Protein AF-A0A1M6KP88-F1 (afdb_monomer_lite)

Secondary structure (DSSP, 8-state):
---PPPEEEEEEEEE-TT--EEEEEEEEB-TT---HHHHHHHHHHHSBTTTEE-TGGGTPPPPGGGTT------EEEEEEEEESS---SSBHHHHHHH--SS---

Organism: NCBI:txid1168035

Foldseek 3Di:
DPPPFFWKKWKKWFQDPVRDIDIDIDTAGAPVSDDQVRLLVLQLVLADVSWKFQQVQLVHDDDPVCPPPPDSGIMTTDGMDGDHDDDDPHHSVNSSVRTHPDGDD

Structure (mmCIF, N/CA/C/O backbone):
data_AF-A0A1M6KP88-F1
#
_entry.id   AF-A0A1M6KP88-F1
#
loop_
_atom_site.group_PDB
_atom_site.id
_atom_site.type_symbol
_atom_site.label_atom_id
_atom_site.label_alt_id
_atom_site.label_comp_id
_atom_site.label_asym_id
_atom_site.label_entity_id
_atom_site.label_seq_id
_atom_site.pdbx_PDB_ins_code
_atom_site.Cartn_x
_atom_site.Cartn_y
_atom_site.Cartn_z
_atom_site.occupancy
_atom_site.B_iso_or_equiv
_atom_site.auth_seq_id
_atom_site.auth_comp_id
_atom_site.auth_asym_id
_atom_site.auth_atom_id
_atom_site.pdbx_PDB_model_num
ATOM 1 N N . MET A 1 1 ? -9.257 0.335 29.470 1.00 42.28 1 MET A N 1
ATOM 2 C CA . MET A 1 1 ? -8.778 1.155 28.342 1.00 42.28 1 MET A CA 1
ATOM 3 C C . MET A 1 1 ? -8.851 0.282 27.109 1.00 42.28 1 MET A C 1
ATOM 5 O O . MET A 1 1 ? -8.061 -0.646 27.001 1.00 42.28 1 MET A O 1
ATOM 9 N N . GLU A 1 2 ? -9.844 0.504 26.251 1.00 44.09 2 GLU A N 1
ATOM 10 C CA . GLU A 1 2 ? -9.828 -0.063 24.900 1.00 44.09 2 GLU A CA 1
ATOM 11 C C . GLU A 1 2 ? -8.581 0.478 24.197 1.00 44.09 2 GLU A C 1
ATOM 13 O O . GLU A 1 2 ? -8.388 1.693 24.121 1.00 44.09 2 GLU A O 1
ATOM 18 N N . LYS A 1 3 ? -7.689 -0.409 23.748 1.00 48.31 3 LYS A N 1
ATOM 19 C CA . LYS A 1 3 ? -6.689 -0.029 22.750 1.00 48.31 3 LYS A CA 1
ATOM 20 C C . LYS A 1 3 ? -7.493 0.359 21.512 1.00 48.31 3 LYS A C 1
ATOM 22 O O . LYS A 1 3 ? -8.001 -0.530 20.840 1.00 48.31 3 LYS A O 1
ATOM 27 N N . MET A 1 4 ? -7.641 1.656 21.245 1.00 55.41 4 MET A N 1
ATOM 28 C CA . MET A 1 4 ? -8.075 2.114 19.926 1.00 55.41 4 MET A CA 1
ATOM 29 C C . MET A 1 4 ? -7.136 1.454 18.913 1.00 55.41 4 MET A C 1
ATOM 31 O O . MET A 1 4 ? -5.914 1.560 19.073 1.00 55.41 4 MET A O 1
ATOM 35 N N . ALA A 1 5 ? -7.673 0.693 17.956 1.00 67.25 5 ALA A N 1
ATOM 36 C CA . ALA A 1 5 ? -6.832 0.126 16.914 1.00 67.25 5 ALA A CA 1
ATOM 37 C C . ALA A 1 5 ? -6.169 1.298 16.183 1.00 67.25 5 ALA A C 1
ATOM 39 O O . ALA A 1 5 ? -6.826 2.285 15.853 1.00 67.25 5 ALA A O 1
ATOM 40 N N . GLY A 1 6 ? -4.848 1.234 16.020 1.00 88.75 6 GLY A N 1
ATOM 41 C CA . GLY A 1 6 ? -4.117 2.287 15.327 1.00 88.75 6 GLY A CA 1
ATOM 42 C C . GLY A 1 6 ? -4.558 2.390 13.869 1.00 88.75 6 GLY A C 1
ATOM 43 O O . GLY A 1 6 ? -5.144 1.457 13.308 1.00 88.75 6 GLY A O 1
ATOM 44 N N . ASN A 1 7 ? -4.205 3.507 13.242 1.00 95.88 7 ASN A N 1
ATOM 45 C CA . ASN A 1 7 ? -4.202 3.590 11.787 1.00 95.88 7 ASN A CA 1
ATOM 46 C C . ASN A 1 7 ? -3.198 2.580 11.228 1.00 95.88 7 ASN A C 1
ATOM 48 O O . ASN A 1 7 ? -2.330 2.087 11.951 1.00 95.88 7 ASN A O 1
ATOM 52 N N . ILE A 1 8 ? -3.315 2.255 9.948 1.00 97.00 8 ILE A N 1
ATOM 53 C CA . ILE A 1 8 ? -2.462 1.251 9.319 1.00 97.00 8 ILE A CA 1
ATOM 54 C C . ILE A 1 8 ? -1.481 1.943 8.394 1.00 97.00 8 ILE A C 1
ATOM 56 O O . ILE A 1 8 ? -1.884 2.660 7.484 1.00 97.00 8 ILE A O 1
ATOM 60 N N . ARG A 1 9 ? -0.195 1.687 8.605 1.00 97.88 9 ARG A N 1
ATOM 61 C CA . ARG A 1 9 ? 0.852 2.045 7.657 1.00 97.88 9 ARG A CA 1
ATOM 62 C C . ARG A 1 9 ? 1.060 0.899 6.685 1.00 97.88 9 ARG A C 1
ATOM 64 O O . ARG A 1 9 ? 1.290 -0.228 7.114 1.00 97.88 9 ARG A O 1
ATOM 71 N N . PHE A 1 10 ? 0.993 1.196 5.395 1.00 98.31 10 PHE A N 1
ATOM 72 C CA . PHE A 1 10 ? 1.317 0.289 4.303 1.00 98.31 10 PHE A CA 1
ATOM 73 C C . PHE A 1 10 ? 2.712 0.600 3.777 1.00 98.31 10 PHE A C 1
ATOM 75 O O . PHE A 1 10 ? 2.948 1.702 3.288 1.00 98.31 10 PHE A O 1
ATOM 82 N N . HIS A 1 11 ? 3.621 -0.364 3.881 1.00 98.44 11 HIS A N 1
ATOM 83 C CA . HIS A 1 11 ? 4.993 -0.268 3.395 1.00 98.44 11 HIS A CA 1
ATOM 84 C C . HIS A 1 11 ? 5.106 -0.903 2.015 1.00 98.44 11 HIS A C 1
ATOM 86 O O . HIS A 1 11 ? 4.566 -1.986 1.760 1.00 98.44 11 HIS A O 1
ATOM 92 N N . TYR A 1 12 ? 5.836 -0.235 1.133 1.00 98.19 12 TYR A N 1
ATOM 93 C CA . TYR A 1 12 ? 6.095 -0.701 -0.219 1.00 98.19 12 TYR A CA 1
ATOM 94 C C . TYR A 1 12 ? 7.505 -0.342 -0.660 1.00 98.19 12 TYR A C 1
ATOM 96 O O . TYR A 1 12 ? 8.170 0.514 -0.072 1.00 98.19 12 TYR A O 1
ATOM 104 N N . LEU A 1 13 ? 7.959 -0.981 -1.732 1.00 97.19 13 LEU A N 1
ATOM 105 C CA . LEU A 1 13 ? 9.234 -0.650 -2.343 1.00 97.19 13 LEU A CA 1
ATOM 106 C C . LEU A 1 13 ? 9.197 -0.743 -3.867 1.00 97.19 13 LEU A C 1
ATOM 108 O O . LEU A 1 13 ? 8.367 -1.431 -4.451 1.00 97.19 13 LEU A O 1
ATOM 112 N N . TYR A 1 14 ? 10.141 -0.067 -4.505 1.00 95.44 14 TYR A N 1
ATOM 113 C CA . TYR A 1 14 ? 10.477 -0.244 -5.914 1.00 95.44 14 TYR A CA 1
ATOM 114 C C . TYR A 1 14 ? 11.861 -0.888 -6.037 1.00 95.44 14 TYR A C 1
ATOM 116 O O . TYR A 1 14 ? 12.764 -0.542 -5.267 1.00 95.44 14 TYR A O 1
ATOM 124 N N . ARG A 1 15 ? 12.026 -1.804 -7.003 1.00 93.12 15 ARG A N 1
ATOM 125 C CA . ARG A 1 15 ? 13.324 -2.360 -7.410 1.00 93.12 15 ARG A CA 1
ATOM 126 C C . ARG A 1 15 ? 13.685 -1.905 -8.816 1.00 93.12 15 ARG A C 1
ATOM 128 O O . ARG A 1 15 ? 12.915 -2.130 -9.744 1.00 93.12 15 ARG A O 1
ATOM 135 N N . ASP A 1 16 ? 14.878 -1.345 -8.974 1.00 89.88 16 ASP A N 1
ATOM 136 C CA . ASP A 1 16 ? 15.425 -1.057 -10.300 1.00 89.88 16 ASP A CA 1
ATOM 137 C C . ASP A 1 16 ? 16.064 -2.302 -10.952 1.00 89.88 16 ASP A C 1
ATOM 139 O O . ASP A 1 16 ? 16.152 -3.384 -10.361 1.00 89.88 16 ASP A O 1
ATOM 143 N N . SER A 1 17 ? 16.562 -2.154 -12.184 1.00 88.25 17 SER A N 1
ATOM 144 C CA . SER A 1 17 ? 17.245 -3.234 -12.914 1.00 88.25 17 SER A CA 1
ATOM 145 C C . SER A 1 17 ? 18.542 -3.720 -12.251 1.00 88.25 17 SER A C 1
ATOM 147 O O . SER A 1 17 ? 19.035 -4.796 -12.582 1.00 88.25 17 SER A O 1
ATOM 149 N N . GLY A 1 18 ? 19.118 -2.922 -11.348 1.00 91.81 18 GLY A N 1
ATOM 150 C CA . GLY A 1 18 ? 20.285 -3.262 -10.537 1.00 91.81 18 GLY A CA 1
ATOM 151 C C . GLY A 1 18 ? 19.930 -3.900 -9.191 1.00 91.81 18 GLY A C 1
ATOM 152 O O . GLY A 1 18 ? 20.838 -4.170 -8.406 1.00 91.81 18 GLY A O 1
ATOM 153 N N . ASN A 1 19 ? 18.641 -4.160 -8.926 1.00 89.88 19 ASN A N 1
ATOM 154 C CA . ASN A 1 19 ? 18.111 -4.656 -7.654 1.00 89.88 19 ASN A CA 1
ATOM 155 C C . ASN A 1 19 ? 18.317 -3.681 -6.474 1.00 89.88 19 ASN A C 1
ATOM 157 O O . ASN A 1 19 ? 18.301 -4.092 -5.308 1.00 89.88 19 ASN A O 1
ATOM 161 N N . TYR A 1 20 ? 18.506 -2.386 -6.750 1.00 93.69 20 TYR A N 1
ATOM 162 C CA . TYR A 1 20 ? 18.478 -1.358 -5.715 1.00 93.69 20 TYR A CA 1
ATOM 163 C C . TYR A 1 20 ? 17.038 -1.128 -5.256 1.00 93.69 20 TYR A C 1
ATOM 165 O O . TYR A 1 20 ? 16.119 -1.108 -6.074 1.00 93.69 20 TYR A O 1
ATOM 173 N N . LYS A 1 21 ? 16.840 -0.970 -3.942 1.00 95.50 21 LYS A N 1
ATOM 174 C CA . LYS A 1 21 ? 15.515 -0.837 -3.325 1.00 95.50 21 LYS A CA 1
ATOM 175 C C . LYS A 1 21 ? 15.274 0.594 -2.874 1.00 95.50 21 LYS A C 1
ATOM 177 O O . LYS A 1 21 ? 16.054 1.128 -2.085 1.00 95.50 21 LYS A O 1
ATOM 182 N N . THR A 1 22 ? 14.150 1.166 -3.286 1.00 95.94 22 THR A N 1
ATOM 18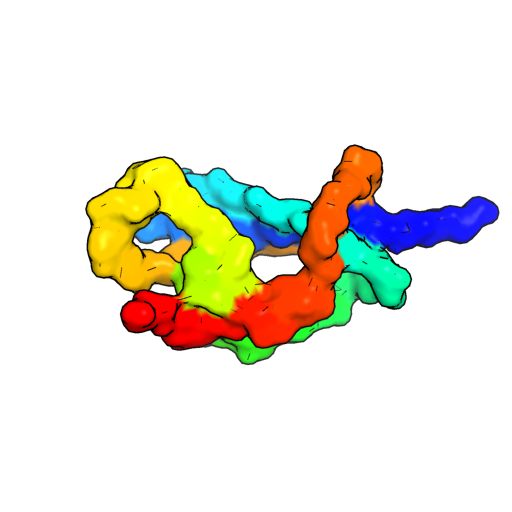3 C CA . THR A 1 22 ? 13.623 2.406 -2.707 1.00 95.94 22 THR A CA 1
ATOM 184 C C . THR A 1 22 ? 12.358 2.098 -1.925 1.00 95.94 22 THR A C 1
ATOM 186 O O . THR A 1 22 ? 11.422 1.547 -2.492 1.00 95.94 22 THR A O 1
ATOM 189 N N . PHE A 1 23 ? 12.336 2.451 -0.641 1.00 97.31 23 PHE A N 1
ATOM 190 C CA . PHE A 1 23 ? 11.214 2.193 0.263 1.00 97.31 23 PHE A CA 1
ATOM 191 C C . PHE A 1 23 ? 10.309 3.417 0.388 1.00 97.31 23 PHE A C 1
ATOM 193 O O . PHE A 1 23 ? 10.780 4.555 0.372 1.00 97.31 23 PHE A O 1
ATOM 200 N N . GLY A 1 24 ? 9.018 3.169 0.559 1.00 97.12 24 GLY A N 1
ATOM 201 C CA . GLY A 1 24 ? 8.003 4.175 0.821 1.00 97.12 24 GLY A CA 1
ATOM 202 C C . GLY A 1 24 ? 6.919 3.621 1.733 1.00 97.12 24 GLY A C 1
ATOM 203 O O . GLY A 1 24 ? 6.845 2.418 1.992 1.00 97.12 24 GLY A O 1
ATOM 204 N N . PHE A 1 25 ? 6.075 4.515 2.231 1.00 97.31 25 PHE A N 1
ATOM 205 C CA . PHE A 1 25 ? 4.911 4.126 3.005 1.00 97.31 25 PHE A CA 1
ATOM 206 C C . PHE A 1 25 ? 3.753 5.092 2.782 1.00 97.31 25 PHE A C 1
ATOM 208 O O . PHE A 1 25 ? 3.952 6.234 2.369 1.00 97.31 25 PHE A O 1
ATOM 215 N N . GLN A 1 26 ? 2.543 4.630 3.081 1.00 97.38 26 GLN A N 1
ATOM 216 C CA . GLN A 1 26 ? 1.357 5.473 3.164 1.00 97.38 26 GLN A CA 1
ATOM 217 C C . GLN A 1 26 ? 0.474 5.021 4.325 1.00 97.38 26 GLN A C 1
ATOM 219 O O . GLN A 1 26 ? 0.301 3.824 4.556 1.00 97.38 26 GLN A O 1
ATOM 224 N N . ASP A 1 27 ? -0.058 5.989 5.067 1.00 97.31 27 ASP A N 1
ATOM 225 C CA . ASP A 1 27 ? -0.915 5.737 6.221 1.00 97.31 27 ASP A CA 1
ATOM 226 C C . ASP A 1 27 ? -2.391 5.774 5.807 1.00 97.31 27 ASP A C 1
ATOM 228 O O . ASP A 1 27 ? -2.809 6.642 5.040 1.00 97.31 27 ASP A O 1
ATOM 232 N N . 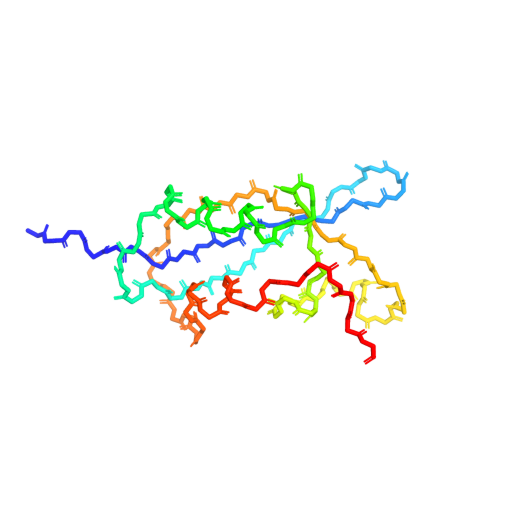PHE A 1 28 ? -3.182 4.854 6.357 1.00 97.12 28 PHE A N 1
ATOM 233 C CA . PHE A 1 28 ? -4.609 4.688 6.095 1.00 97.12 28 PHE A CA 1
ATOM 234 C C . PHE A 1 28 ? -5.404 4.610 7.396 1.00 97.12 28 PHE A C 1
ATOM 236 O O . PHE A 1 28 ? -4.949 4.042 8.393 1.00 97.12 28 PHE A O 1
ATOM 243 N N . ALA A 1 29 ? -6.609 5.180 7.394 1.00 96.69 29 ALA A N 1
ATOM 244 C CA . ALA A 1 29 ? -7.501 5.118 8.543 1.00 96.69 29 ALA A CA 1
ATOM 245 C C . ALA A 1 29 ? -7.994 3.680 8.728 1.00 96.69 29 ALA A C 1
ATOM 247 O O . ALA A 1 29 ? -8.276 2.992 7.750 1.00 96.69 29 ALA A O 1
ATOM 248 N N . ASN A 1 30 ? -8.151 3.238 9.975 1.00 95.56 30 ASN A N 1
ATOM 249 C CA . ASN A 1 30 ? -8.700 1.915 10.289 1.00 95.56 30 ASN A CA 1
ATOM 250 C C . ASN A 1 30 ? -10.039 2.028 11.049 1.00 95.56 30 ASN A C 1
ATOM 252 O O . ASN A 1 30 ? -10.121 1.639 12.216 1.00 95.56 30 ASN A O 1
ATOM 256 N N . PRO A 1 31 ? -11.093 2.602 10.434 1.00 94.81 31 PRO A N 1
ATOM 257 C CA . PRO A 1 31 ? -12.337 2.941 11.132 1.00 94.81 31 PRO A CA 1
ATOM 258 C C . PRO A 1 31 ? -13.079 1.713 11.675 1.00 94.81 31 PRO A C 1
ATOM 260 O O . PRO A 1 31 ? -13.790 1.820 12.673 1.00 94.81 31 PRO A O 1
ATOM 263 N N . ASN A 1 32 ? -12.895 0.546 11.051 1.00 94.25 32 ASN A N 1
ATOM 264 C CA . ASN A 1 32 ? -13.537 -0.701 11.466 1.00 94.25 32 ASN A CA 1
ATOM 265 C C . ASN A 1 32 ? -12.653 -1.570 12.374 1.00 94.25 32 ASN A C 1
ATOM 267 O O . ASN A 1 32 ? -13.021 -2.706 12.661 1.00 94.25 32 ASN A O 1
ATOM 271 N N . ASN A 1 33 ? -11.516 -1.046 12.852 1.00 93.81 33 ASN A N 1
ATOM 272 C CA . ASN A 1 33 ? -10.588 -1.744 13.748 1.00 93.81 33 ASN A CA 1
ATOM 273 C C . ASN A 1 33 ? -10.142 -3.123 13.220 1.00 93.81 33 ASN A C 1
ATOM 275 O O . ASN A 1 33 ? -10.044 -4.082 13.987 1.00 93.81 33 ASN A O 1
ATOM 279 N N . LEU A 1 34 ? -9.865 -3.231 11.916 1.00 95.50 34 LEU A N 1
ATOM 280 C CA . LEU A 1 34 ? -9.365 -4.467 11.317 1.00 95.50 34 LEU A CA 1
ATOM 281 C C . LEU A 1 34 ? -8.013 -4.850 11.926 1.00 95.50 34 LEU A C 1
ATOM 283 O O . LEU A 1 34 ? -7.165 -3.987 12.191 1.00 95.50 34 LEU A O 1
ATOM 287 N N . SER A 1 35 ? -7.791 -6.150 12.119 1.00 96.31 35 SER A N 1
ATOM 288 C CA . SER A 1 35 ? -6.478 -6.663 12.502 1.00 96.31 35 SER A CA 1
ATOM 289 C C . SER A 1 35 ? -5.485 -6.558 11.341 1.00 96.31 35 SER A C 1
ATOM 291 O O . SER A 1 35 ? -5.861 -6.564 10.166 1.00 96.31 35 SER A O 1
ATOM 293 N N . LEU A 1 36 ? -4.186 -6.524 11.659 1.00 96.81 36 LEU A N 1
ATOM 294 C CA . LEU A 1 36 ? -3.146 -6.579 10.627 1.00 96.81 36 LEU A CA 1
ATOM 295 C C . LEU A 1 36 ? -3.259 -7.866 9.798 1.00 96.81 36 LEU A C 1
ATOM 297 O O . LEU A 1 36 ? -3.074 -7.834 8.590 1.00 96.81 36 LEU A O 1
ATOM 301 N N . GLU A 1 37 ? -3.607 -9.000 10.404 1.00 97.81 37 GLU A N 1
ATOM 302 C CA . GLU A 1 37 ? -3.765 -10.251 9.656 1.00 97.81 37 GLU A CA 1
ATOM 303 C C . GLU A 1 37 ? -4.875 -10.150 8.599 1.00 97.81 37 GLU A C 1
ATOM 305 O O . GLU A 1 37 ? -4.649 -10.471 7.432 1.00 97.81 37 GLU A O 1
ATOM 310 N N . GLU A 1 38 ? -6.046 -9.628 8.973 1.00 97.88 38 GLU A N 1
ATOM 311 C CA . GLU A 1 38 ? -7.159 -9.431 8.038 1.00 97.88 38 GLU A CA 1
ATOM 312 C C . GLU A 1 38 ? -6.793 -8.468 6.909 1.00 97.88 38 GLU A C 1
ATOM 314 O O . GLU A 1 38 ? -7.075 -8.743 5.742 1.00 97.88 38 GLU A O 1
ATOM 319 N N . VAL A 1 39 ? -6.140 -7.354 7.240 1.00 98.06 39 VAL A N 1
ATOM 320 C CA . VAL A 1 39 ? -5.704 -6.352 6.261 1.00 98.06 39 VAL A CA 1
ATOM 321 C C . VAL A 1 39 ? -4.683 -6.956 5.302 1.00 98.06 39 VAL A C 1
ATOM 323 O O . VAL A 1 39 ? -4.841 -6.839 4.088 1.00 98.06 39 VAL A O 1
ATOM 326 N N . LYS A 1 40 ? -3.677 -7.666 5.824 1.00 98.31 40 LYS A N 1
ATOM 327 C CA . LYS A 1 40 ? -2.640 -8.319 5.019 1.00 98.31 40 LYS A CA 1
ATOM 328 C C . LYS A 1 40 ? -3.239 -9.337 4.055 1.00 98.31 40 LYS A C 1
ATOM 330 O O . LYS A 1 40 ? -2.891 -9.318 2.878 1.00 98.31 40 LYS A O 1
ATOM 335 N N . ASN A 1 41 ? -4.148 -10.189 4.527 1.00 98.38 41 ASN A N 1
ATOM 336 C CA . ASN A 1 41 ? -4.782 -11.205 3.686 1.00 98.38 41 ASN A CA 1
ATOM 337 C C . ASN A 1 41 ? -5.557 -10.560 2.527 1.00 98.38 41 ASN A C 1
ATOM 339 O O . ASN A 1 41 ? -5.368 -10.938 1.372 1.00 98.38 41 ASN A O 1
ATOM 343 N N . ARG A 1 42 ? -6.345 -9.515 2.813 1.00 98.25 42 ARG A N 1
ATOM 344 C CA . ARG A 1 42 ? -7.102 -8.782 1.786 1.00 98.25 42 ARG A CA 1
ATOM 345 C C . ARG A 1 42 ? -6.202 -8.059 0.781 1.00 98.25 42 ARG A C 1
ATOM 347 O O . ARG A 1 42 ? -6.521 -8.040 -0.404 1.00 98.25 42 ARG A O 1
ATOM 354 N N . ILE A 1 43 ? -5.091 -7.474 1.234 1.00 98.19 43 ILE A N 1
ATOM 355 C CA . ILE A 1 43 ? -4.089 -6.856 0.355 1.00 98.19 43 ILE A CA 1
ATOM 356 C C . ILE A 1 43 ? -3.510 -7.914 -0.586 1.00 98.19 43 ILE A C 1
ATOM 358 O O . ILE A 1 43 ? -3.589 -7.751 -1.799 1.00 98.19 43 ILE A O 1
ATOM 362 N N . VAL A 1 44 ? -2.980 -9.018 -0.049 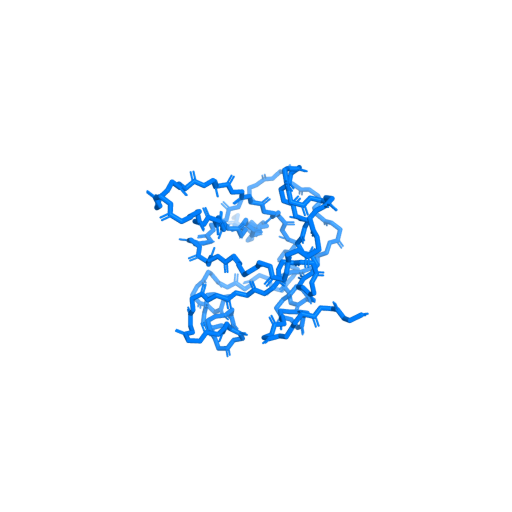1.00 98.00 44 VAL A N 1
ATOM 363 C CA . VAL A 1 44 ? -2.276 -10.052 -0.828 1.00 98.00 44 VAL A CA 1
ATOM 364 C C . VAL A 1 44 ? -3.157 -10.643 -1.935 1.00 98.00 44 VAL A C 1
ATOM 366 O O . VAL A 1 44 ? -2.685 -10.839 -3.054 1.00 98.00 44 VAL A O 1
ATOM 369 N N . GLU A 1 45 ? -4.455 -10.841 -1.692 1.00 97.38 45 GLU A N 1
ATOM 370 C CA . GLU A 1 45 ? -5.411 -11.298 -2.718 1.00 97.38 45 GLU A CA 1
ATOM 371 C C . GLU A 1 45 ? -5.532 -10.330 -3.916 1.00 97.38 45 GLU A C 1
ATOM 373 O O . GLU A 1 45 ? -5.771 -10.737 -5.067 1.00 97.38 45 GLU A O 1
ATOM 378 N N . LYS A 1 46 ? -5.342 -9.032 -3.663 1.00 96.75 46 LYS A N 1
ATOM 379 C CA . LYS A 1 46 ? -5.413 -7.952 -4.656 1.00 96.75 46 LYS A CA 1
ATOM 380 C C . LYS A 1 46 ? -4.096 -7.707 -5.384 1.00 96.75 46 LYS A C 1
ATOM 382 O O . LYS A 1 46 ? -4.125 -7.084 -6.443 1.00 96.75 46 LYS A O 1
ATOM 387 N N . LEU A 1 47 ? -2.979 -8.244 -4.900 1.00 97.69 47 LEU A N 1
ATOM 388 C CA . LEU A 1 47 ? -1.674 -8.100 -5.540 1.00 97.69 47 LEU A CA 1
ATOM 389 C C . LEU A 1 47 ? -1.505 -9.044 -6.745 1.00 97.69 47 LEU A C 1
ATOM 391 O O . LEU A 1 47 ? -2.118 -10.113 -6.859 1.00 97.69 47 LEU A O 1
ATOM 395 N N . ILE A 1 48 ? -0.659 -8.637 -7.682 1.00 96.50 48 ILE A N 1
ATOM 396 C CA . ILE A 1 48 ? -0.125 -9.467 -8.760 1.00 96.50 48 ILE A CA 1
ATOM 397 C C . ILE A 1 48 ? 0.831 -10.463 -8.108 1.00 96.50 48 ILE A C 1
ATOM 399 O O . ILE A 1 48 ? 1.762 -10.069 -7.407 1.00 96.50 48 ILE A O 1
ATOM 403 N N . SER A 1 49 ? 0.565 -11.756 -8.292 1.00 96.38 49 SER A N 1
ATOM 404 C CA . SER A 1 49 ? 1.336 -12.842 -7.669 1.00 96.38 49 SER A CA 1
ATOM 405 C C . SER A 1 49 ? 1.469 -12.738 -6.140 1.00 96.38 49 SER A C 1
ATOM 407 O O . SER A 1 49 ? 2.382 -13.322 -5.570 1.00 96.38 49 SER A O 1
ATOM 409 N N . GLY A 1 50 ? 0.567 -12.011 -5.469 1.00 96.75 50 GLY A N 1
ATOM 410 C CA . GLY A 1 50 ? 0.615 -11.820 -4.017 1.00 96.75 50 GLY A CA 1
ATOM 411 C C . GLY A 1 50 ? 1.678 -10.835 -3.516 1.00 96.75 50 GLY A C 1
ATOM 412 O O . GLY A 1 50 ? 1.829 -10.706 -2.306 1.00 96.75 50 GLY A O 1
ATOM 413 N N . GLU A 1 51 ? 2.390 -10.144 -4.410 1.00 97.25 51 GLU A N 1
ATOM 414 C CA . GLU A 1 51 ? 3.546 -9.308 -4.049 1.00 97.25 51 GLU A CA 1
ATOM 415 C C . GLU A 1 51 ? 3.509 -7.917 -4.695 1.00 97.25 51 GLU A C 1
ATOM 417 O O . GLU A 1 51 ? 3.927 -6.953 -4.064 1.00 97.25 51 GLU A O 1
ATOM 422 N N . PHE A 1 52 ? 2.950 -7.768 -5.899 1.00 97.19 52 PHE A N 1
ATOM 423 C CA . PHE A 1 52 ? 3.131 -6.541 -6.680 1.00 97.19 52 PHE A CA 1
ATOM 424 C C . PHE A 1 52 ? 1.839 -5.784 -6.999 1.00 97.19 52 PHE A C 1
ATOM 426 O O . PHE A 1 52 ? 0.760 -6.370 -7.078 1.00 97.19 52 PHE A O 1
ATOM 433 N N . PHE A 1 53 ? 1.937 -4.479 -7.242 1.00 96.75 53 PHE A N 1
ATOM 434 C CA . PHE A 1 53 ? 0.808 -3.620 -7.617 1.00 96.75 53 PHE A CA 1
ATOM 435 C C . PHE A 1 53 ? 1.258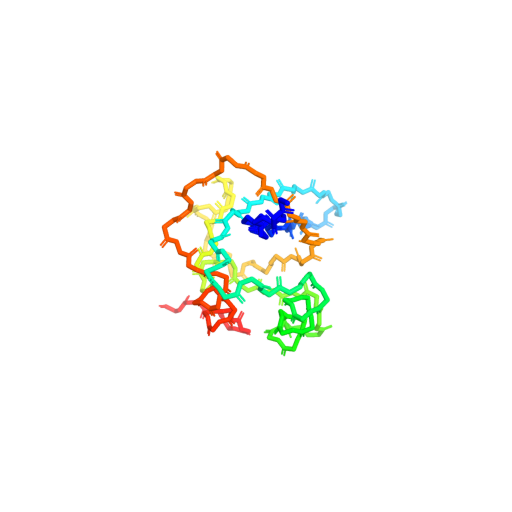 -2.429 -8.467 1.00 96.75 53 PHE A C 1
ATOM 437 O O . PHE A 1 53 ? 2.432 -2.068 -8.476 1.00 96.75 53 PHE A O 1
ATOM 444 N N . TYR A 1 54 ? 0.321 -1.790 -9.169 1.00 95.00 54 TYR A N 1
ATOM 445 C CA . TYR A 1 54 ? 0.594 -0.533 -9.874 1.00 95.00 54 TYR A CA 1
ATOM 446 C C . TYR A 1 54 ? 0.306 0.646 -8.936 1.00 95.00 54 TYR A C 1
ATOM 448 O O . TYR A 1 54 ? -0.861 0.820 -8.573 1.00 95.00 54 TYR A O 1
AT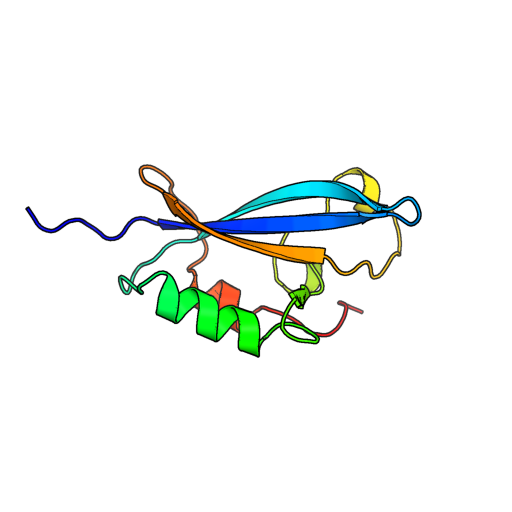OM 456 N N . PRO A 1 55 ? 1.306 1.454 -8.537 1.00 93.56 55 PRO A N 1
ATOM 457 C CA . PRO A 1 55 ? 1.161 2.428 -7.455 1.00 93.56 55 PRO A CA 1
ATOM 458 C C . PRO A 1 55 ? 0.087 3.473 -7.749 1.00 93.56 55 PRO A C 1
ATOM 460 O O . PRO A 1 55 ? -0.903 3.551 -7.026 1.00 93.56 55 PRO A O 1
ATOM 463 N N . GLU A 1 56 ? 0.201 4.176 -8.875 1.00 91.25 56 GLU A N 1
ATOM 464 C CA . GLU A 1 56 ? -0.740 5.237 -9.250 1.00 91.25 56 GLU A CA 1
ATOM 465 C C . GLU A 1 56 ? -2.177 4.715 -9.407 1.00 91.25 56 GLU A C 1
ATOM 467 O O . GLU A 1 56 ? -3.134 5.333 -8.940 1.00 91.25 56 GLU A O 1
ATOM 472 N N . ALA A 1 57 ? -2.337 3.542 -10.027 1.00 91.75 57 ALA A N 1
ATOM 473 C CA . ALA A 1 57 ? -3.643 2.907 -10.187 1.00 91.75 57 ALA A CA 1
ATOM 474 C C . ALA A 1 57 ? -4.232 2.408 -8.855 1.00 91.75 57 ALA A C 1
ATOM 476 O O . ALA A 1 57 ? -5.433 2.172 -8.788 1.00 91.75 57 ALA A O 1
ATOM 477 N N . SER A 1 58 ? -3.399 2.262 -7.820 1.00 94.56 58 SER A N 1
ATOM 478 C CA . SER A 1 58 ? -3.778 1.836 -6.468 1.00 94.56 58 SER A CA 1
ATOM 479 C C . SER A 1 58 ? -3.911 3.006 -5.485 1.00 94.56 58 SER A C 1
ATOM 481 O O . SER A 1 58 ? -4.074 2.780 -4.290 1.00 94.56 58 SER A O 1
ATOM 483 N N . GLY A 1 59 ? -3.818 4.253 -5.964 1.00 93.12 59 GLY A N 1
ATOM 484 C CA . GLY A 1 59 ? -3.883 5.450 -5.119 1.00 93.12 59 GLY A CA 1
ATOM 485 C C . GLY A 1 59 ? -2.625 5.711 -4.283 1.00 93.12 59 GLY A C 1
ATOM 486 O O . GLY A 1 59 ? -2.686 6.498 -3.342 1.00 93.12 59 GLY A O 1
ATOM 487 N N . ILE A 1 60 ? -1.504 5.068 -4.630 1.00 93.94 60 ILE A N 1
ATOM 488 C CA . ILE A 1 60 ? -0.178 5.324 -4.061 1.00 93.94 60 ILE A CA 1
ATOM 489 C C . ILE A 1 60 ? 0.573 6.281 -4.988 1.00 93.94 60 ILE A C 1
ATOM 491 O O . ILE A 1 60 ? 0.668 6.049 -6.197 1.00 93.94 60 ILE A O 1
ATOM 495 N N . GLU A 1 61 ? 1.126 7.353 -4.428 1.00 90.12 61 GLU A N 1
ATOM 496 C CA . GLU A 1 61 ? 1.960 8.281 -5.189 1.00 90.12 61 GLU A CA 1
ATOM 497 C C . GLU A 1 61 ? 3.239 7.578 -5.676 1.00 90.12 61 GLU A C 1
ATOM 499 O O . GLU A 1 61 ? 3.873 6.809 -4.947 1.00 90.12 61 GLU A O 1
ATOM 504 N N . LYS A 1 62 ? 3.622 7.813 -6.937 1.00 90.62 62 LYS A N 1
ATOM 505 C CA . LYS A 1 62 ? 4.909 7.327 -7.446 1.00 90.62 62 LYS A CA 1
ATOM 506 C C . LYS A 1 62 ? 6.050 8.031 -6.701 1.00 90.62 62 LYS A C 1
ATOM 508 O O . LYS A 1 62 ? 5.905 9.134 -6.187 1.00 90.62 62 LYS A O 1
ATOM 513 N N . PHE A 1 63 ? 7.223 7.406 -6.698 1.00 91.75 63 PHE A N 1
ATOM 514 C CA . PHE A 1 63 ? 8.424 8.065 -6.201 1.00 91.75 63 PHE A CA 1
ATOM 515 C C . PHE A 1 63 ? 8.789 9.205 -7.153 1.00 91.75 63 PHE A C 1
ATOM 517 O O . PHE A 1 63 ? 8.503 9.121 -8.347 1.00 91.75 63 PHE A O 1
ATOM 524 N N . GLU A 1 64 ? 9.461 10.241 -6.650 1.00 89.50 64 GLU A N 1
ATOM 525 C CA . GLU A 1 64 ? 9.751 11.457 -7.422 1.00 89.50 64 GLU A CA 1
ATOM 526 C C . GLU A 1 64 ? 10.447 11.165 -8.765 1.00 89.50 64 GLU A C 1
ATOM 528 O O . GLU A 1 64 ? 10.060 11.698 -9.804 1.00 89.50 64 GLU A O 1
ATOM 533 N N . PHE A 1 65 ? 11.401 10.228 -8.778 1.00 86.94 65 PHE A N 1
ATOM 534 C CA . PHE A 1 65 ? 12.123 9.808 -9.988 1.00 86.94 65 PHE A CA 1
ATOM 535 C C . PHE A 1 65 ? 11.258 9.043 -11.011 1.00 86.94 65 PHE A C 1
ATOM 537 O O . PHE A 1 65 ? 11.684 8.838 -12.144 1.00 86.94 65 PHE A O 1
ATOM 544 N N . HIS A 1 66 ? 10.050 8.629 -10.630 1.00 85.50 66 HIS A N 1
ATOM 545 C CA . HIS A 1 66 ? 9.076 7.940 -11.475 1.00 85.50 66 HIS A CA 1
ATOM 546 C C . HIS A 1 66 ? 7.879 8.803 -11.879 1.00 85.50 66 HIS A C 1
ATOM 548 O O . HIS A 1 66 ? 7.086 8.362 -12.709 1.00 85.50 66 HIS A O 1
ATOM 554 N N . LEU A 1 67 ? 7.734 10.020 -11.343 1.00 80.81 67 LEU A N 1
ATOM 555 C CA . LEU A 1 67 ? 6.609 10.901 -11.684 1.00 80.81 67 LEU A CA 1
ATOM 556 C C . LEU A 1 67 ? 6.589 11.285 -13.170 1.00 80.81 67 LEU A C 1
ATOM 558 O O . LEU A 1 67 ? 5.519 11.436 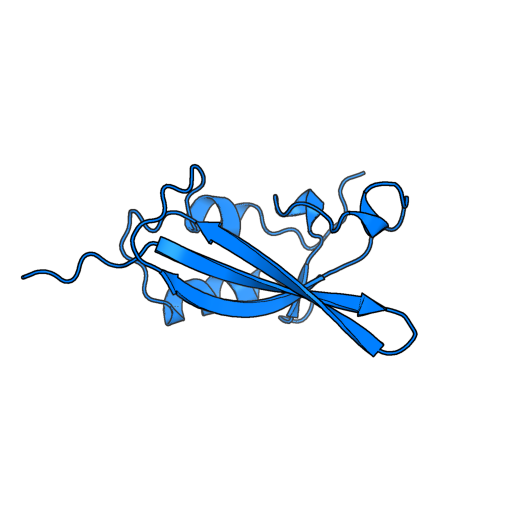-13.748 1.00 80.81 67 LEU A O 1
ATOM 562 N N . TYR A 1 68 ? 7.766 11.412 -13.787 1.00 76.94 68 TYR A N 1
ATOM 563 C CA . TYR A 1 68 ? 7.928 11.856 -15.179 1.00 76.94 68 TYR A CA 1
ATOM 564 C C . TYR A 1 68 ? 8.310 10.731 -16.141 1.00 76.94 68 TYR A C 1
ATOM 566 O O . TYR A 1 68 ? 8.616 10.987 -17.304 1.00 76.94 68 TYR A O 1
ATOM 574 N N . CYS A 1 69 ? 8.343 9.493 -15.651 1.00 69.94 69 CYS A N 1
ATOM 575 C CA . CYS A 1 69 ? 8.597 8.339 -16.489 1.00 69.94 69 CYS A CA 1
ATOM 576 C C . CYS A 1 69 ? 7.245 7.744 -16.895 1.00 69.94 69 CYS A C 1
ATOM 578 O O . CYS A 1 69 ? 6.459 7.365 -16.023 1.00 69.94 69 CYS A O 1
ATOM 580 N N . ASP A 1 70 ? 7.014 7.569 -18.200 1.00 65.12 70 ASP A N 1
ATOM 581 C CA . ASP A 1 70 ? 5.881 6.793 -18.750 1.00 65.12 70 ASP A CA 1
ATOM 582 C C . ASP A 1 70 ? 5.988 5.286 -18.428 1.00 65.12 70 ASP A C 1
ATOM 584 O O . ASP A 1 70 ? 5.309 4.434 -19.001 1.00 65.12 70 ASP A O 1
ATOM 588 N N . ASP A 1 71 ? 6.874 4.939 -17.499 1.00 68.62 71 ASP A N 1
ATOM 589 C CA . ASP A 1 71 ? 7.034 3.614 -16.963 1.00 68.62 71 ASP A CA 1
ATOM 590 C C . ASP A 1 71 ? 5.799 3.231 -16.133 1.00 68.62 71 ASP A C 1
ATOM 592 O O . ASP A 1 71 ? 5.485 3.804 -15.076 1.00 68.62 71 ASP A O 1
ATOM 596 N N . TYR A 1 72 ? 5.115 2.202 -16.629 1.00 69.25 72 TYR A N 1
ATOM 597 C CA . TYR A 1 72 ? 4.115 1.408 -15.927 1.00 69.25 72 TYR A CA 1
ATOM 598 C C . TYR A 1 72 ? 4.774 0.519 -14.857 1.00 69.25 72 TYR A C 1
ATOM 600 O O . TYR A 1 72 ? 4.523 -0.685 -14.788 1.00 69.25 72 TYR A O 1
ATOM 608 N N . SER A 1 73 ? 5.623 1.113 -14.023 1.00 81.19 73 SER A N 1
ATOM 609 C CA . SER A 1 73 ? 6.413 0.393 -13.038 1.00 81.19 73 SER A CA 1
ATOM 610 C C . SER A 1 73 ? 5.500 -0.095 -11.923 1.00 81.19 73 SER A C 1
ATOM 612 O O . SER A 1 73 ? 4.735 0.668 -11.331 1.00 81.19 73 SER A O 1
ATOM 614 N N . TRP A 1 74 ? 5.578 -1.388 -11.648 1.00 92.00 74 TRP A N 1
ATOM 615 C CA . TRP A 1 74 ? 5.006 -2.035 -10.477 1.00 92.00 74 TRP A CA 1
ATOM 616 C C . TRP A 1 74 ? 5.869 -1.818 -9.229 1.00 92.00 74 TRP A C 1
ATOM 618 O O . TRP A 1 74 ? 7.098 -1.782 -9.303 1.00 92.00 74 TRP A O 1
ATOM 628 N N . TYR A 1 75 ? 5.215 -1.678 -8.079 1.00 95.75 75 TYR A N 1
ATOM 629 C CA . TYR A 1 75 ? 5.843 -1.663 -6.758 1.00 95.75 75 TYR A CA 1
ATOM 630 C C . TYR A 1 75 ? 5.533 -2.965 -6.033 1.00 95.75 75 TYR A C 1
ATOM 632 O O . TYR A 1 75 ? 4.601 -3.688 -6.391 1.00 95.75 75 TYR A O 1
ATOM 640 N N . GLU A 1 76 ? 6.317 -3.252 -5.007 1.00 97.44 76 GLU A N 1
ATOM 641 C CA . GLU A 1 76 ? 6.198 -4.448 -4.191 1.00 97.44 76 GLU A CA 1
ATOM 642 C C . GLU A 1 76 ? 5.657 -4.102 -2.813 1.00 97.44 76 GLU A C 1
ATOM 644 O O . GLU A 1 76 ? 6.009 -3.079 -2.225 1.00 97.44 76 GLU A O 1
ATOM 649 N N . PHE A 1 77 ? 4.816 -4.978 -2.288 1.00 98.25 77 PHE A N 1
ATOM 650 C CA . PHE A 1 77 ? 4.344 -4.923 -0.919 1.00 98.25 77 PHE A CA 1
ATOM 651 C C . PHE A 1 77 ? 5.439 -5.387 0.047 1.00 98.25 77 PHE A C 1
ATOM 653 O O . PHE A 1 77 ? 5.930 -6.508 -0.063 1.00 98.25 77 PHE A O 1
ATOM 660 N N . ASP A 1 78 ? 5.784 -4.542 1.020 1.00 98.25 78 ASP A N 1
ATOM 661 C CA . ASP A 1 78 ? 6.842 -4.819 2.003 1.00 98.25 78 ASP A CA 1
ATOM 662 C C . ASP A 1 78 ? 6.270 -5.161 3.391 1.00 98.25 78 ASP A C 1
ATOM 664 O O . ASP A 1 78 ? 6.828 -5.974 4.129 1.00 98.25 78 ASP A O 1
ATOM 668 N N . GLY A 1 79 ? 5.095 -4.626 3.742 1.00 98.12 79 GLY A N 1
ATOM 669 C CA . GLY A 1 79 ? 4.430 -4.981 4.992 1.00 98.12 79 GLY A CA 1
ATOM 670 C C . GLY A 1 79 ? 3.393 -3.975 5.467 1.00 98.12 79 GLY A C 1
ATOM 671 O O . GLY A 1 79 ? 3.084 -2.993 4.797 1.00 98.12 79 GLY A O 1
ATOM 672 N N . ILE A 1 80 ? 2.848 -4.233 6.655 1.00 98.38 80 ILE A N 1
ATOM 673 C CA . ILE A 1 80 ? 1.936 -3.321 7.345 1.00 98.38 80 ILE A CA 1
ATOM 674 C C . ILE A 1 80 ? 2.214 -3.294 8.845 1.00 98.38 80 ILE A C 1
ATOM 676 O O . ILE A 1 80 ? 2.636 -4.297 9.424 1.00 98.38 80 ILE A O 1
ATOM 680 N N . GLU A 1 81 ? 1.904 -2.171 9.481 1.00 97.31 81 GLU A N 1
ATOM 681 C CA . GLU A 1 81 ? 1.955 -2.018 10.935 1.00 97.31 81 GLU A CA 1
ATOM 682 C C . GLU A 1 81 ? 0.870 -1.060 11.438 1.00 97.31 81 GLU A C 1
ATOM 684 O O . GLU A 1 81 ? 0.323 -0.260 10.676 1.00 97.31 81 GLU A O 1
ATOM 689 N N . PHE A 1 82 ? 0.565 -1.131 12.735 1.00 96.19 82 PHE A N 1
ATOM 690 C CA . PHE A 1 82 ? -0.256 -0.112 13.382 1.00 96.19 82 PHE A CA 1
ATOM 691 C C . PHE A 1 82 ? 0.587 1.117 13.705 1.00 96.19 82 PHE A C 1
ATOM 693 O O . PHE A 1 82 ? 1.670 0.999 14.274 1.00 96.19 82 PHE A O 1
ATOM 700 N N . VAL A 1 83 ? 0.035 2.295 13.442 1.00 95.00 83 VAL A N 1
ATOM 701 C CA . VAL A 1 83 ? 0.619 3.585 13.803 1.00 95.00 83 VAL A CA 1
ATOM 702 C C . VAL A 1 83 ? -0.390 4.425 14.580 1.00 95.00 83 VAL A C 1
ATOM 704 O O . VAL A 1 83 ? -1.594 4.414 14.310 1.00 95.00 83 VAL A O 1
ATOM 707 N N . ALA A 1 84 ? 0.105 5.136 15.589 1.00 87.69 84 ALA A N 1
ATOM 708 C CA . ALA A 1 84 ? -0.676 6.102 16.351 1.00 87.69 84 ALA A CA 1
ATOM 709 C C . ALA A 1 84 ? -0.496 7.510 15.762 1.00 87.69 84 ALA A C 1
ATOM 711 O O . ALA A 1 84 ? 0.473 7.771 15.054 1.00 87.69 84 ALA A O 1
ATOM 712 N N . GLU A 1 85 ? -1.413 8.420 16.096 1.00 79.81 85 GLU A N 1
ATOM 713 C CA . GLU A 1 85 ? -1.234 9.869 15.891 1.00 79.81 85 GLU A CA 1
ATOM 714 C C . GLU A 1 85 ? -1.141 10.338 14.429 1.00 79.81 85 GLU A C 1
ATOM 716 O O . GLU A 1 85 ? -0.631 11.419 14.142 1.00 79.81 85 GLU A O 1
ATOM 721 N N . THR A 1 86 ? -1.711 9.579 13.497 1.00 87.50 86 THR A N 1
ATOM 722 C CA . THR A 1 86 ? -1.888 10.017 12.107 1.00 87.50 86 THR A CA 1
ATOM 723 C C . THR A 1 86 ? -3.348 10.400 11.850 1.00 87.50 86 THR A C 1
ATOM 725 O O . THR A 1 86 ? -4.257 9.982 12.571 1.00 87.50 86 THR A O 1
ATOM 728 N N . LYS A 1 87 ? -3.593 11.243 10.843 1.00 90.31 87 LYS A N 1
ATOM 729 C CA . LYS A 1 87 ? -4.949 11.616 10.397 1.00 90.31 87 LYS A CA 1
ATOM 730 C C . LYS A 1 87 ? -5.097 11.384 8.891 1.00 90.31 87 LYS A C 1
ATOM 732 O O . LYS A 1 87 ? -5.251 12.350 8.149 1.00 90.31 87 LYS A O 1
ATOM 737 N N . PRO A 1 88 ? -4.957 10.131 8.434 1.00 92.12 88 PRO A N 1
ATOM 738 C CA . PRO A 1 88 ? -5.113 9.800 7.028 1.00 92.12 88 PRO A CA 1
ATOM 739 C C . PRO A 1 88 ? -6.548 10.069 6.568 1.00 92.12 88 PRO A C 1
ATOM 741 O O . PRO A 1 88 ? -7.501 9.833 7.310 1.00 92.12 88 PRO A O 1
ATOM 744 N N . GLU A 1 89 ? -6.690 10.569 5.343 1.00 92.50 89 GLU A N 1
ATOM 745 C CA . GLU A 1 89 ? -7.995 10.892 4.751 1.00 92.50 89 GLU A CA 1
ATOM 746 C C . GLU A 1 89 ? -8.694 9.654 4.172 1.00 92.50 89 GLU A C 1
ATOM 748 O O . GLU A 1 89 ? -9.921 9.590 4.143 1.00 92.50 89 GLU A O 1
ATOM 753 N N . THR A 1 90 ? -7.916 8.656 3.749 1.00 95.88 90 THR A N 1
ATOM 754 C CA . THR A 1 90 ? -8.406 7.438 3.092 1.00 95.88 90 THR A CA 1
ATOM 755 C C . THR A 1 90 ? -8.462 6.275 4.078 1.00 95.88 90 THR A C 1
ATOM 757 O O . THR A 1 90 ? -7.515 6.056 4.840 1.00 95.88 90 THR A O 1
ATOM 760 N N . SER A 1 91 ? -9.549 5.499 4.051 1.00 97.00 91 SER A N 1
ATOM 761 C CA . SER A 1 91 ? -9.659 4.267 4.839 1.00 97.00 91 SER A CA 1
ATOM 762 C C . SER A 1 91 ? -8.827 3.129 4.240 1.00 97.00 91 SER A C 1
ATOM 764 O O . SER A 1 91 ? -8.578 3.082 3.033 1.00 97.00 91 SER A O 1
ATOM 766 N N . VAL A 1 92 ? -8.395 2.186 5.077 1.00 97.44 92 VAL A N 1
ATOM 767 C CA . VAL A 1 92 ? -7.666 0.998 4.617 1.00 97.44 92 VAL A CA 1
ATOM 768 C C . VAL A 1 92 ? -8.544 0.137 3.705 1.00 97.44 92 VAL A C 1
ATOM 770 O O . VAL A 1 92 ? -8.048 -0.499 2.780 1.00 97.44 92 VAL A O 1
ATOM 773 N N . GLU A 1 93 ? -9.856 0.139 3.917 1.00 97.62 93 GLU A N 1
ATOM 774 C CA . GLU A 1 93 ? -10.821 -0.574 3.091 1.00 97.62 93 GLU A CA 1
ATOM 775 C C . GLU A 1 93 ? -10.944 0.032 1.693 1.00 97.62 93 GLU A C 1
ATOM 777 O O . GLU A 1 93 ? -10.913 -0.716 0.714 1.00 97.62 93 GLU A O 1
ATOM 782 N N . ASP A 1 94 ? -11.028 1.363 1.593 1.00 97.75 94 ASP A N 1
ATOM 783 C CA . ASP A 1 94 ? -11.053 2.063 0.303 1.00 97.75 94 ASP A CA 1
ATOM 784 C C . ASP A 1 94 ? -9.747 1.835 -0.459 1.00 97.75 94 ASP A C 1
ATOM 786 O O . ASP A 1 94 ? -9.765 1.551 -1.658 1.00 97.75 94 ASP A O 1
ATOM 790 N N . PHE A 1 95 ? -8.612 1.873 0.248 1.00 97.69 95 PHE A N 1
ATOM 791 C CA . PHE A 1 95 ? -7.317 1.528 -0.328 1.00 97.69 95 PHE A CA 1
ATOM 792 C C . PHE A 1 95 ? -7.300 0.098 -0.881 1.00 97.69 95 PHE A C 1
ATOM 794 O O . PHE A 1 95 ? -7.015 -0.097 -2.060 1.00 97.69 95 PHE A O 1
ATOM 801 N N . ILE A 1 96 ? -7.672 -0.905 -0.075 1.00 97.81 96 ILE A N 1
ATOM 802 C CA . ILE A 1 96 ? -7.738 -2.315 -0.502 1.00 97.81 96 ILE A CA 1
ATOM 803 C C . ILE A 1 96 ? -8.659 -2.488 -1.717 1.00 97.81 96 ILE A C 1
ATOM 805 O O . ILE A 1 96 ? -8.358 -3.272 -2.623 1.00 97.81 96 ILE A O 1
ATOM 809 N N . ALA A 1 97 ? -9.794 -1.785 -1.745 1.00 97.00 97 ALA A N 1
ATOM 810 C CA . ALA A 1 97 ? -10.719 -1.815 -2.871 1.00 97.00 97 ALA A CA 1
ATOM 811 C C . ALA A 1 97 ? -10.103 -1.212 -4.146 1.00 97.00 97 ALA A C 1
ATOM 813 O O . ALA A 1 97 ? -10.407 -1.689 -5.242 1.00 97.00 97 ALA A O 1
ATOM 814 N N . GLY A 1 98 ? -9.230 -0.213 -3.990 1.00 95.88 98 GLY A N 1
ATOM 815 C CA . GLY A 1 98 ? -8.523 0.482 -5.061 1.00 95.88 98 GLY A CA 1
ATOM 816 C C . GLY A 1 98 ? -7.263 -0.212 -5.586 1.00 95.88 98 GLY A C 1
ATOM 817 O O . GLY A 1 98 ? -6.822 0.141 -6.676 1.00 95.88 98 GLY A O 1
ATOM 818 N N . ILE A 1 99 ? -6.692 -1.202 -4.883 1.00 96.38 99 ILE A N 1
ATOM 819 C CA . ILE A 1 99 ? -5.482 -1.906 -5.349 1.00 96.38 99 ILE A CA 1
ATOM 820 C C . ILE A 1 99 ? -5.707 -2.495 -6.747 1.00 96.38 99 ILE A C 1
ATOM 822 O O . ILE A 1 99 ? -6.598 -3.324 -6.969 1.00 96.38 99 ILE A O 1
ATOM 826 N N . SER A 1 100 ? -4.847 -2.101 -7.687 1.00 91.56 100 SER A N 1
ATOM 827 C CA . SER A 1 100 ? -4.965 -2.472 -9.092 1.00 91.56 100 SER A CA 1
ATOM 828 C C . SER A 1 100 ? -3.842 -3.398 -9.554 1.00 91.56 100 SER A C 1
ATOM 830 O O . SER A 1 100 ? -2.650 -3.122 -9.399 1.00 91.56 100 SER A O 1
ATOM 832 N N . LYS A 1 101 ? -4.248 -4.470 -10.246 1.00 91.06 101 LYS A N 1
ATOM 833 C CA . LYS A 1 101 ? -3.370 -5.373 -11.014 1.00 91.06 101 LYS A CA 1
ATOM 834 C C . LYS A 1 101 ? -3.098 -4.872 -12.438 1.00 91.06 101 LYS A C 1
ATOM 836 O O . LYS A 1 101 ? -2.566 -5.620 -13.252 1.00 91.06 101 LYS A O 1
ATOM 841 N N . ARG A 1 102 ? -3.543 -3.659 -12.780 1.00 88.81 102 ARG A N 1
ATOM 842 C CA . ARG A 1 102 ? -3.400 -3.057 -14.112 1.00 88.81 102 ARG A CA 1
ATOM 843 C C . ARG A 1 102 ? -2.926 -1.605 -14.005 1.00 88.81 102 ARG A C 1
ATOM 845 O O . ARG A 1 102 ? -3.338 -0.919 -13.065 1.00 88.81 102 ARG A O 1
ATOM 852 N N . PRO A 1 103 ? -2.120 -1.124 -14.961 1.00 83.56 103 PRO A N 1
ATOM 853 C CA . PRO A 1 103 ? -1.744 0.280 -15.003 1.00 83.56 103 PRO A CA 1
ATOM 854 C C . PRO A 1 103 ? -2.953 1.168 -15.317 1.00 83.56 103 PRO A C 1
ATOM 856 O O . PRO A 1 103 ? -3.939 0.714 -15.907 1.00 83.56 103 PRO A O 1
ATOM 859 N N . LYS A 1 104 ? -2.858 2.444 -14.938 1.00 79.44 104 LYS A N 1
ATOM 860 C CA . LYS A 1 104 ? -3.783 3.490 -15.377 1.00 79.44 104 LYS A CA 1
ATOM 861 C C . LYS A 1 104 ? -3.392 3.886 -16.808 1.00 79.44 104 LYS A C 1
ATOM 863 O O . LYS A 1 104 ? -2.214 4.132 -17.056 1.00 79.44 104 LYS A O 1
ATOM 868 N N . LEU A 1 105 ? -4.352 3.829 -17.735 1.00 70.56 105 LEU A N 1
ATOM 869 C CA . LEU A 1 105 ? -4.177 4.193 -19.150 1.00 70.56 105 LEU A CA 1
ATOM 870 C C . LEU A 1 105 ? -4.468 5.675 -19.378 1.00 70.56 105 LEU A C 1
ATOM 872 O O . LEU A 1 105 ? -5.371 6.194 -18.679 1.00 70.56 105 LEU A O 1
#

pLDDT: mean 90.85, std 11.48, range [42.28, 98.44]

Radius of gyration: 14.03 Å; chains: 1; bounding box: 34×25×48 Å

Sequence (105 aa):
MEKMAGNIRFHYLYRDSGNYKTFGFQDFANPNNLSLEEVKNRIVEKLISGEFFYPEASGIEKFEFHLYCDDYSWYEFDGIEFVAETKPETSVEDFIAGISKRPKL